Protein AF-A0A2T2W3F4-F1 (afdb_monomer_lite)

pLDDT: mean 71.48, std 14.56, range [40.94, 89.81]

Structure (mmCIF, N/CA/C/O backbone):
data_AF-A0A2T2W3F4-F1
#
_entry.id   AF-A0A2T2W3F4-F1
#
loop_
_atom_site.group_PDB
_atom_site.id
_atom_site.type_symbol
_atom_site.label_atom_id
_atom_site.label_alt_id
_atom_site.label_comp_id
_atom_site.label_asym_id
_atom_site.label_entity_id
_atom_site.label_seq_id
_atom_site.pdbx_PDB_ins_code
_atom_site.Cartn_x
_atom_site.Cartn_y
_atom_site.Cartn_z
_atom_site.occupancy
_atom_site.B_iso_or_equiv
_atom_site.auth_seq_id
_atom_site.auth_comp_id
_atom_site.auth_asym_id
_atom_site.auth_atom_id
_atom_site.pdbx_PDB_model_num
ATOM 1 N N . MET A 1 1 ? -29.319 68.946 10.878 1.00 40.94 1 MET A N 1
ATOM 2 C CA . MET A 1 1 ? -29.004 68.453 12.241 1.00 40.94 1 MET A CA 1
ATOM 3 C C . MET A 1 1 ? -27.488 68.604 12.397 1.00 40.94 1 MET A C 1
ATOM 5 O O . MET A 1 1 ? -26.791 67.980 11.618 1.00 40.94 1 MET A O 1
ATOM 9 N N . ARG A 1 2 ? -26.964 69.698 12.987 1.00 41.19 2 ARG A N 1
ATOM 10 C CA . ARG A 1 2 ? -26.645 69.920 14.429 1.00 41.19 2 ARG A CA 1
ATOM 11 C C . ARG A 1 2 ? -25.743 68.777 14.957 1.00 41.19 2 ARG A C 1
ATOM 13 O O . ARG A 1 2 ? -26.191 67.646 14.879 1.00 41.19 2 ARG A O 1
ATOM 20 N N . VAL A 1 3 ? -24.506 68.969 15.443 1.00 47.91 3 VAL A N 1
ATOM 21 C CA . VAL A 1 3 ? -24.022 69.886 16.508 1.00 47.91 3 VAL A CA 1
ATOM 22 C C . VAL A 1 3 ? -22.484 70.133 16.457 1.00 47.91 3 VAL A C 1
ATOM 24 O O . VAL A 1 3 ? -21.758 69.393 15.809 1.00 47.91 3 VAL A O 1
ATOM 27 N N . ALA A 1 4 ? -22.033 71.198 17.135 1.00 46.41 4 ALA A N 1
ATOM 28 C CA . ALA A 1 4 ? -20.713 71.873 17.156 1.00 46.41 4 ALA A CA 1
ATOM 29 C C . ALA A 1 4 ? -19.821 71.446 18.376 1.00 46.41 4 ALA A C 1
ATOM 31 O O . ALA A 1 4 ? -20.212 70.476 19.020 1.00 46.41 4 ALA A O 1
ATOM 32 N N . PRO A 1 5 ? -18.817 72.207 18.906 1.00 57.47 5 PRO A N 1
ATOM 33 C CA . PRO A 1 5 ? -17.659 72.974 18.380 1.00 57.47 5 PRO A CA 1
ATOM 34 C C . PRO A 1 5 ? -16.320 72.564 19.114 1.00 57.47 5 PRO A C 1
ATOM 36 O O . PRO A 1 5 ? -16.039 71.376 19.170 1.00 57.47 5 PRO A O 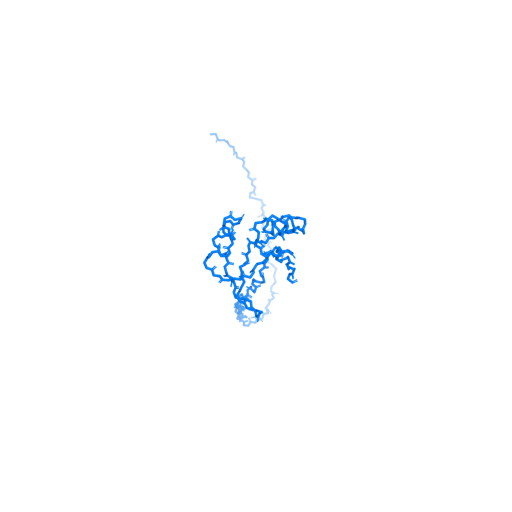1
ATOM 39 N N . PRO A 1 6 ? -15.482 73.460 19.692 1.00 50.84 6 PRO A N 1
ATOM 40 C CA . PRO A 1 6 ? -14.196 73.978 19.195 1.00 50.84 6 PRO A CA 1
ATOM 41 C C . PRO A 1 6 ? -12.997 73.626 20.115 1.00 50.84 6 PRO A C 1
ATOM 43 O O . PRO A 1 6 ? -13.203 73.122 21.204 1.00 50.84 6 PRO A O 1
ATOM 46 N N . VAL A 1 7 ? -11.757 73.964 19.736 1.00 51.22 7 VAL A N 1
ATOM 47 C CA . VAL A 1 7 ? -10.763 74.657 20.599 1.00 51.22 7 VAL A CA 1
ATOM 48 C C . VAL A 1 7 ? -9.457 74.858 19.816 1.00 51.22 7 VAL A C 1
ATOM 50 O O . VAL A 1 7 ? -8.490 74.119 19.963 1.00 51.22 7 VAL A O 1
ATOM 53 N N . ALA A 1 8 ? -9.390 75.896 18.981 1.00 48.56 8 ALA A N 1
ATOM 54 C CA . ALA A 1 8 ? -8.091 76.447 18.599 1.00 48.56 8 ALA A CA 1
ATOM 55 C C . ALA A 1 8 ? -7.581 77.280 19.785 1.00 48.56 8 ALA A C 1
ATOM 57 O O . ALA A 1 8 ? -7.816 78.483 19.867 1.00 48.56 8 ALA A O 1
ATOM 58 N N . ASN A 1 9 ? -6.973 76.602 20.757 1.00 51.06 9 ASN A N 1
ATOM 59 C CA . ASN A 1 9 ? -6.328 77.210 21.913 1.00 51.06 9 ASN A CA 1
ATOM 60 C C . ASN A 1 9 ? -4.884 76.693 21.968 1.00 51.06 9 ASN A C 1
ATOM 62 O O . ASN A 1 9 ? -4.644 75.592 22.447 1.00 51.06 9 ASN A O 1
ATOM 66 N N . ALA A 1 10 ? -3.948 77.451 21.397 1.00 52.62 10 ALA A N 1
ATOM 67 C CA . ALA A 1 10 ? -2.504 77.322 21.625 1.00 52.62 10 ALA A CA 1
ATOM 68 C C . ALA A 1 10 ? -1.825 78.576 21.040 1.00 52.62 10 ALA A C 1
ATOM 70 O O . ALA A 1 10 ? -1.704 78.721 19.829 1.00 52.62 10 ALA A O 1
ATOM 71 N N . GLN A 1 11 ? -1.701 79.629 21.851 1.00 51.59 11 GLN A N 1
ATOM 72 C CA . GLN A 1 11 ? -0.453 80.067 22.502 1.00 51.59 11 GLN A CA 1
ATOM 73 C C . GLN A 1 11 ? 0.628 80.618 21.539 1.00 51.59 11 GLN A C 1
ATOM 75 O O . GLN A 1 11 ? 1.203 79.857 20.766 1.00 51.59 11 GLN A O 1
ATOM 80 N N . PRO A 1 12 ? 0.969 81.923 21.620 1.00 50.78 12 PRO A N 1
ATOM 81 C CA . PRO A 1 12 ? 2.190 82.492 21.036 1.00 50.78 12 PRO A CA 1
ATOM 82 C C . PRO A 1 12 ? 3.378 82.375 22.031 1.00 50.78 12 PRO A C 1
ATOM 84 O O . PRO A 1 12 ? 3.190 81.933 23.163 1.00 50.78 12 PRO A O 1
ATOM 87 N N . PRO A 1 13 ? 4.563 82.928 21.722 1.00 51.62 13 PRO A N 1
ATOM 88 C CA . PRO A 1 13 ? 5.631 82.446 20.845 1.00 51.62 13 PRO A CA 1
ATOM 89 C C . PRO A 1 13 ? 6.853 81.939 21.651 1.00 51.62 13 PRO A C 1
ATOM 91 O O . PRO A 1 13 ? 7.148 82.458 22.725 1.00 51.62 13 PRO A O 1
ATOM 94 N N . GLN A 1 14 ? 7.647 81.003 21.118 1.00 52.56 14 GLN A N 1
ATOM 95 C CA . GLN A 1 14 ? 8.985 80.715 21.663 1.00 52.56 14 GLN A CA 1
ATOM 96 C C . GLN A 1 14 ? 10.013 80.482 20.543 1.00 52.56 14 GLN A C 1
ATOM 98 O O . GLN A 1 14 ? 9.990 79.433 19.902 1.00 52.56 14 GLN A O 1
ATOM 103 N N . PRO A 1 15 ? 10.937 81.431 20.299 1.00 54.25 15 PRO A N 1
ATOM 104 C CA . PRO A 1 15 ? 12.147 81.181 19.533 1.00 54.25 15 PRO A CA 1
ATOM 105 C C . PRO A 1 15 ? 13.247 80.700 20.488 1.00 54.25 15 PRO A C 1
ATOM 107 O O . PRO A 1 15 ? 13.776 81.485 21.273 1.00 54.25 15 PRO A O 1
ATOM 110 N N . LEU A 1 16 ? 13.611 79.418 20.427 1.00 50.47 16 LEU A N 1
ATOM 111 C CA . LEU A 1 16 ? 14.750 78.880 21.177 1.00 50.47 16 LEU A CA 1
ATOM 112 C C . LEU A 1 16 ? 15.700 78.099 20.257 1.00 50.47 16 LEU A C 1
ATOM 114 O O . LEU A 1 16 ? 15.517 76.924 19.974 1.00 50.47 16 LEU A O 1
ATOM 118 N N . SER A 1 17 ? 16.735 78.832 19.843 1.00 52.94 17 SER A N 1
ATOM 119 C CA . SER A 1 17 ? 18.152 78.441 19.874 1.00 52.94 17 SER A CA 1
ATOM 120 C C . SER A 1 17 ? 18.673 77.292 18.995 1.00 52.94 17 SER A C 1
ATOM 122 O O . SER A 1 17 ? 18.541 76.114 19.295 1.00 52.94 17 SER A O 1
ATOM 124 N N . ARG A 1 18 ? 19.422 77.722 17.965 1.00 54.72 18 ARG A N 1
ATOM 125 C CA . ARG A 1 18 ? 20.709 77.204 17.447 1.00 54.72 18 ARG A CA 1
ATOM 126 C C . ARG A 1 18 ? 21.148 75.809 17.926 1.00 54.72 18 ARG A C 1
ATOM 128 O O . ARG A 1 18 ? 21.637 75.670 19.041 1.00 54.72 18 ARG A O 1
ATOM 135 N N . ASN A 1 19 ? 21.210 74.859 16.994 1.00 52.78 19 ASN A N 1
ATOM 136 C CA . ASN A 1 19 ? 22.211 73.793 17.032 1.00 52.78 19 ASN A CA 1
ATOM 137 C C . ASN A 1 19 ? 22.601 73.386 15.603 1.00 52.78 19 ASN A C 1
ATOM 139 O O . ASN A 1 19 ? 21.959 72.551 14.971 1.00 52.78 19 ASN A O 1
ATOM 143 N N . SER A 1 20 ? 23.642 74.02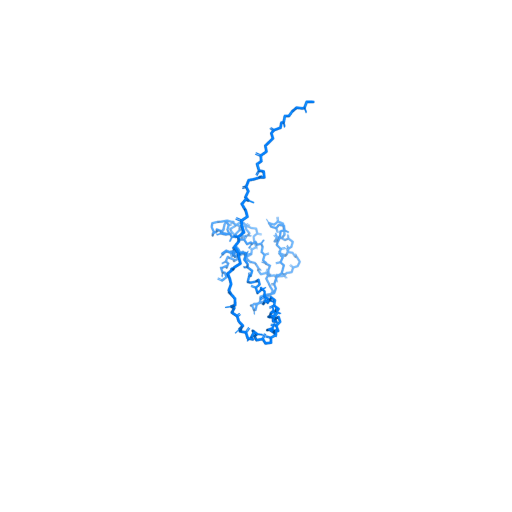1 15.071 1.00 51.97 20 SER A N 1
ATOM 144 C CA . SER A 1 20 ? 24.305 73.604 13.838 1.00 51.97 20 SER A CA 1
ATOM 145 C C . SER A 1 20 ? 25.111 72.331 14.099 1.00 51.97 20 SER A C 1
ATOM 147 O O . SER A 1 20 ? 26.152 72.385 14.750 1.00 51.97 20 SER A O 1
ATOM 149 N N . ALA A 1 21 ? 24.642 71.207 13.558 1.00 57.12 21 ALA A N 1
ATOM 150 C CA . ALA A 1 21 ? 25.424 69.990 13.378 1.00 57.12 21 ALA A CA 1
ATOM 151 C C . ALA A 1 21 ? 25.268 69.520 11.918 1.00 57.12 21 ALA A C 1
ATOM 153 O O . ALA A 1 21 ? 24.130 69.345 11.469 1.00 57.12 21 ALA A O 1
ATOM 154 N N . PRO A 1 22 ? 26.361 69.333 11.154 1.00 54.47 22 PRO A N 1
ATOM 155 C CA . PRO A 1 22 ? 26.287 68.740 9.825 1.00 54.47 22 PRO A CA 1
ATOM 156 C C . PRO A 1 22 ? 25.912 67.264 9.980 1.00 54.47 22 PRO A C 1
ATOM 158 O O . PRO A 1 22 ? 26.709 66.456 10.452 1.00 54.47 22 PRO A O 1
ATOM 161 N N . SER A 1 23 ? 24.671 66.920 9.640 1.00 51.56 23 SER A N 1
ATOM 162 C CA . SER A 1 23 ? 24.216 65.529 9.655 1.00 51.56 23 SER A CA 1
ATOM 163 C C . SER A 1 23 ? 24.614 64.830 8.352 1.00 51.56 23 SER A C 1
ATOM 165 O O . SER A 1 23 ? 24.462 65.380 7.265 1.00 51.56 23 SER A O 1
ATOM 167 N N . ALA A 1 24 ? 25.185 63.643 8.544 1.00 60.44 24 ALA A N 1
ATOM 168 C CA . ALA A 1 24 ? 25.849 62.716 7.632 1.00 60.44 24 ALA A CA 1
ATOM 169 C C . ALA A 1 24 ? 25.176 62.467 6.258 1.00 60.44 24 ALA A C 1
ATOM 171 O O . ALA A 1 24 ? 23.973 62.684 6.109 1.00 60.44 24 ALA A O 1
ATOM 172 N N . PRO A 1 25 ? 25.935 61.963 5.257 1.00 61.62 25 PRO A N 1
ATOM 173 C CA . PRO A 1 25 ? 25.389 61.582 3.953 1.00 61.62 25 PRO A CA 1
ATOM 174 C C . PRO A 1 25 ? 24.265 60.535 4.075 1.00 61.62 25 PRO A C 1
ATOM 176 O O . PRO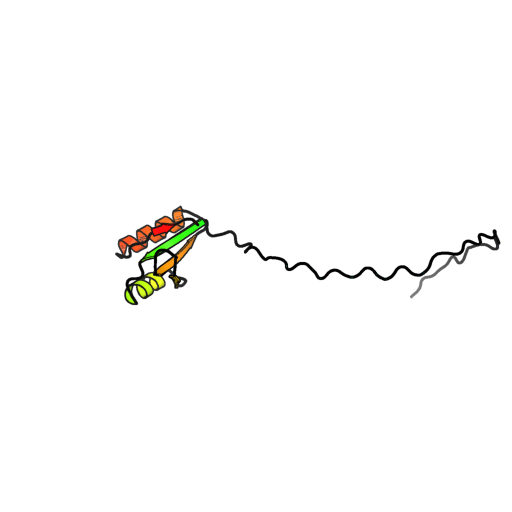 A 1 25 ? 24.230 59.787 5.057 1.00 61.62 25 PRO A O 1
ATOM 179 N N . PRO A 1 26 ? 23.357 60.445 3.083 1.00 58.06 26 PRO A N 1
ATOM 180 C CA . PRO A 1 26 ? 22.232 59.521 3.135 1.00 58.06 26 PRO A CA 1
ATOM 181 C C . PRO A 1 26 ? 22.741 58.080 3.209 1.00 58.06 26 PRO A C 1
ATOM 183 O O . PRO A 1 26 ? 23.475 57.626 2.330 1.00 58.06 26 PRO A O 1
ATOM 186 N N . ALA A 1 27 ? 22.338 57.358 4.253 1.00 59.62 27 ALA A N 1
ATOM 187 C CA . ALA A 1 27 ? 22.487 55.914 4.304 1.00 59.62 27 ALA A CA 1
ATOM 188 C C . ALA A 1 27 ? 21.718 55.308 3.121 1.00 59.62 27 ALA A C 1
ATOM 190 O O . ALA A 1 27 ? 20.528 55.575 2.943 1.00 59.62 27 ALA A O 1
ATOM 191 N N . ALA A 1 28 ? 22.412 54.521 2.298 1.00 62.28 28 ALA A N 1
ATOM 192 C CA . ALA A 1 28 ? 21.789 53.736 1.243 1.00 62.28 28 ALA A CA 1
ATOM 193 C C . ALA A 1 28 ? 20.656 52.874 1.836 1.00 62.28 28 ALA A C 1
ATOM 195 O O . ALA A 1 28 ? 20.796 52.383 2.963 1.00 62.28 28 ALA A O 1
ATOM 196 N N . PRO A 1 29 ? 19.535 52.687 1.117 1.00 64.25 29 PRO A N 1
ATOM 197 C CA . PRO A 1 29 ? 18.450 51.851 1.607 1.00 64.25 29 PRO A CA 1
ATOM 198 C C . PRO A 1 29 ? 18.967 50.430 1.882 1.00 64.25 29 PRO A C 1
ATOM 200 O O . PRO A 1 29 ? 19.829 49.940 1.144 1.00 64.25 29 PRO A O 1
ATOM 203 N N . PRO A 1 30 ? 18.462 49.754 2.928 1.00 59.31 30 PRO A N 1
ATOM 204 C CA . PRO A 1 30 ? 18.829 48.374 3.195 1.00 59.31 30 PRO A CA 1
ATOM 205 C C . PRO A 1 30 ? 18.466 47.529 1.974 1.00 59.31 30 PRO A C 1
ATOM 207 O O . PRO A 1 30 ? 17.323 47.539 1.515 1.00 59.31 30 PRO A O 1
ATOM 210 N N . ALA A 1 31 ? 19.452 46.812 1.435 1.00 62.81 31 ALA A N 1
ATOM 211 C CA . ALA A 1 31 ? 19.211 45.798 0.426 1.00 62.81 31 ALA A CA 1
ATOM 212 C C . ALA A 1 31 ? 18.240 44.772 1.022 1.00 62.81 31 ALA A C 1
ATOM 214 O O . ALA A 1 31 ? 18.570 44.070 1.978 1.00 62.81 31 ALA A O 1
ATOM 215 N N . VAL A 1 32 ? 17.021 44.726 0.487 1.00 62.78 32 VAL A N 1
ATOM 216 C CA . VAL A 1 32 ? 16.042 43.686 0.798 1.00 62.78 32 VAL A CA 1
ATOM 217 C C . VAL A 1 32 ? 16.656 42.365 0.353 1.00 62.78 32 VAL A C 1
ATOM 219 O O . VAL A 1 32 ? 16.758 42.087 -0.842 1.00 62.78 32 VAL A O 1
ATOM 222 N N . ALA A 1 33 ? 17.132 41.577 1.316 1.00 66.69 33 ALA A N 1
ATOM 223 C CA . ALA A 1 33 ? 17.529 40.207 1.053 1.00 66.69 33 ALA A CA 1
ATOM 224 C C . ALA A 1 33 ? 16.315 39.466 0.459 1.00 66.69 33 ALA A C 1
ATOM 226 O O . ALA A 1 33 ? 15.197 39.654 0.956 1.00 66.69 33 ALA A O 1
ATOM 227 N N . PRO A 1 34 ? 16.493 38.650 -0.595 1.00 68.31 34 PRO A N 1
ATOM 228 C CA . PRO A 1 34 ? 15.406 37.837 -1.112 1.00 68.31 34 PRO A CA 1
ATOM 229 C C . PRO A 1 34 ? 14.855 36.961 0.020 1.00 68.31 34 PRO A C 1
ATOM 231 O O . PRO A 1 34 ? 15.645 36.479 0.840 1.00 68.31 34 PRO A O 1
ATOM 234 N N . PRO A 1 35 ? 13.533 36.729 0.090 1.00 60.62 35 PRO A N 1
ATOM 235 C CA . PRO A 1 35 ? 12.994 35.756 1.025 1.00 60.62 35 PRO A CA 1
ATOM 236 C C . PRO A 1 35 ? 13.702 34.422 0.779 1.00 60.62 35 PRO A C 1
ATOM 238 O O . PRO A 1 35 ? 13.744 33.933 -0.352 1.00 60.62 35 PRO A O 1
ATOM 241 N N . ALA A 1 36 ? 14.309 33.866 1.830 1.00 65.56 36 ALA A N 1
ATOM 242 C CA . ALA A 1 36 ? 14.875 32.529 1.770 1.00 65.56 36 ALA A CA 1
ATOM 243 C C . ALA A 1 36 ? 13.789 31.576 1.247 1.00 65.56 36 ALA A C 1
ATOM 245 O O . ALA A 1 36 ? 12.628 31.717 1.655 1.00 65.56 36 ALA A O 1
ATOM 246 N N . PRO A 1 37 ? 14.117 30.630 0.350 1.00 59.72 37 PRO A N 1
ATOM 247 C CA . PRO A 1 37 ? 13.151 29.632 -0.061 1.00 59.72 37 PRO A CA 1
ATOM 248 C C . PRO A 1 37 ? 12.694 28.921 1.208 1.00 59.72 37 PRO A C 1
ATOM 250 O O . PRO A 1 37 ? 13.490 28.283 1.900 1.00 59.72 37 PRO A O 1
ATOM 253 N N . ILE A 1 38 ? 11.416 29.081 1.543 1.00 59.88 38 ILE A N 1
ATOM 254 C CA . ILE A 1 38 ? 10.756 28.216 2.505 1.00 59.88 38 ILE A CA 1
ATOM 255 C C . ILE A 1 38 ? 10.909 26.805 1.950 1.00 59.88 38 ILE A C 1
ATOM 257 O O . ILE A 1 38 ? 10.205 26.408 1.024 1.00 59.88 38 ILE A O 1
ATOM 261 N N . THR A 1 39 ? 11.888 26.060 2.462 1.00 55.84 39 THR A N 1
ATOM 262 C CA . THR A 1 39 ? 11.914 24.621 2.262 1.00 55.84 39 THR A CA 1
ATOM 263 C C . THR A 1 39 ? 10.657 24.133 2.963 1.00 55.84 39 THR A C 1
ATOM 265 O O . THR A 1 39 ? 10.569 24.084 4.190 1.00 55.84 39 THR A O 1
ATOM 268 N N . GLN A 1 40 ? 9.598 23.932 2.186 1.00 52.59 40 GLN A N 1
ATOM 269 C CA . GLN A 1 40 ? 8.417 23.234 2.644 1.00 52.59 40 GLN A CA 1
ATOM 270 C C . GLN A 1 40 ? 8.884 21.796 2.872 1.00 52.59 40 GLN A C 1
ATOM 272 O O . GLN A 1 40 ? 8.712 20.934 2.016 1.00 52.59 40 GLN A O 1
ATOM 277 N N . ALA A 1 41 ? 9.525 21.530 4.016 1.00 58.25 41 ALA A N 1
ATOM 278 C CA . ALA A 1 41 ? 9.474 20.195 4.585 1.00 58.25 41 ALA A CA 1
ATOM 279 C C . ALA A 1 41 ? 7.986 19.836 4.574 1.00 58.25 41 ALA A C 1
ATOM 281 O O . ALA A 1 41 ? 7.197 20.675 5.028 1.00 58.25 41 ALA A O 1
ATOM 282 N N . PRO A 1 42 ? 7.569 18.708 3.977 1.00 50.91 42 PRO A N 1
ATOM 283 C CA . PRO A 1 42 ? 6.157 18.399 3.888 1.00 50.91 42 PRO A CA 1
ATOM 284 C C . PRO A 1 42 ? 5.607 18.350 5.315 1.00 50.91 42 PRO A C 1
ATOM 286 O O . PRO A 1 42 ? 5.824 17.394 6.053 1.00 50.91 42 PRO A O 1
ATOM 289 N N . LEU A 1 43 ? 4.922 19.426 5.712 1.00 54.44 43 LEU A N 1
ATOM 290 C CA . LEU A 1 43 ? 4.091 19.538 6.903 1.00 54.44 43 LEU A CA 1
ATOM 291 C C . LEU A 1 43 ? 2.834 18.722 6.619 1.00 54.44 43 LEU A C 1
ATOM 293 O O . LEU A 1 43 ? 1.735 19.239 6.456 1.00 54.44 43 LEU A O 1
ATOM 297 N N . GLN A 1 44 ? 3.025 17.428 6.451 1.00 52.88 44 GLN A N 1
ATOM 298 C CA . GLN A 1 44 ? 1.964 16.453 6.397 1.00 52.88 44 GLN A CA 1
ATOM 299 C C . GLN A 1 44 ? 2.257 15.593 7.606 1.00 52.88 44 GLN A C 1
ATOM 301 O O . GLN A 1 44 ? 3.366 15.077 7.715 1.00 52.88 44 GLN A O 1
ATOM 306 N N . ALA A 1 45 ? 1.325 15.511 8.554 1.00 53.88 45 ALA A N 1
ATOM 307 C CA . ALA A 1 45 ? 1.384 14.504 9.601 1.00 53.88 45 ALA A CA 1
ATOM 308 C C . ALA A 1 45 ? 1.587 13.162 8.892 1.00 53.88 45 ALA A C 1
ATOM 310 O O . ALA A 1 45 ? 0.649 12.644 8.286 1.00 53.88 45 ALA A O 1
ATOM 311 N N . ALA A 1 46 ? 2.840 12.706 8.824 1.00 58.72 46 ALA A N 1
ATOM 312 C CA . ALA A 1 46 ? 3.200 11.605 7.958 1.00 58.72 46 ALA A CA 1
ATOM 313 C C . ALA A 1 46 ? 2.375 10.416 8.442 1.00 58.72 46 ALA A C 1
ATOM 315 O O . ALA A 1 46 ? 2.399 10.135 9.647 1.00 58.72 46 ALA A O 1
ATOM 316 N N . PRO A 1 47 ? 1.597 9.763 7.563 1.00 62.62 47 PRO A N 1
ATOM 317 C CA . PRO A 1 47 ? 0.920 8.545 7.948 1.00 62.62 47 PRO A CA 1
ATOM 318 C C . PRO A 1 47 ? 1.968 7.624 8.563 1.00 62.62 47 PRO A C 1
ATOM 320 O O . PRO A 1 47 ? 2.984 7.319 7.941 1.00 62.62 47 PRO A O 1
ATOM 323 N N . SER A 1 48 ? 1.772 7.275 9.832 1.00 76.38 48 SER A N 1
ATOM 324 C CA . SER A 1 48 ? 2.759 6.495 10.575 1.00 76.38 48 SER A CA 1
ATOM 325 C C . SER A 1 48 ? 2.770 5.040 10.114 1.00 76.38 48 SER A C 1
ATOM 327 O O . SER A 1 48 ? 3.722 4.324 10.395 1.00 76.38 48 SER A O 1
ATOM 329 N N . TYR A 1 49 ? 1.735 4.615 9.382 1.00 84.44 49 TYR A N 1
ATOM 330 C CA . TYR A 1 49 ? 1.570 3.256 8.892 1.00 84.44 49 TYR A CA 1
ATOM 331 C C . TYR A 1 49 ? 1.091 3.262 7.442 1.00 84.44 49 TYR A C 1
ATOM 333 O O . TYR A 1 49 ? 0.040 3.807 7.114 1.00 84.44 49 TYR A O 1
ATOM 341 N N . TYR A 1 50 ? 1.832 2.603 6.569 1.00 84.38 50 TYR A N 1
ATOM 342 C CA . TYR A 1 50 ? 1.501 2.378 5.172 1.00 84.38 50 TYR A CA 1
ATOM 343 C C . TYR A 1 50 ? 1.213 0.903 4.967 1.00 84.38 50 TYR A C 1
ATOM 345 O O . TYR A 1 50 ? 2.004 0.055 5.365 1.00 84.38 50 TYR A O 1
ATOM 353 N N . VAL A 1 51 ? 0.102 0.586 4.317 1.00 88.12 51 VAL A N 1
ATOM 354 C CA . VAL A 1 51 ? -0.181 -0.786 3.897 1.00 88.12 51 VAL A CA 1
ATOM 355 C C . VAL A 1 51 ? 0.255 -0.914 2.449 1.00 88.12 51 VAL A C 1
ATOM 357 O O . VAL A 1 51 ? -0.298 -0.253 1.568 1.00 88.12 51 VAL A O 1
ATOM 360 N N . VAL A 1 52 ? 1.265 -1.739 2.206 1.00 88.12 52 VAL A N 1
ATOM 361 C CA . VAL A 1 52 ? 1.812 -2.017 0.879 1.00 88.12 52 VAL A CA 1
ATOM 362 C C . VAL A 1 52 ? 1.590 -3.480 0.512 1.00 88.12 52 VAL A C 1
ATOM 364 O O . VAL A 1 52 ? 1.508 -4.336 1.383 1.00 88.12 52 VAL A O 1
ATOM 367 N N . THR A 1 53 ? 1.485 -3.791 -0.770 1.00 87.44 53 THR A N 1
ATOM 368 C CA . THR A 1 53 ? 1.458 -5.168 -1.278 1.00 87.44 53 THR A CA 1
ATOM 369 C C . THR A 1 53 ? 2.420 -5.303 -2.448 1.00 87.44 53 THR A C 1
ATOM 371 O O . THR A 1 53 ? 2.819 -4.306 -3.060 1.00 87.44 53 THR A O 1
ATOM 374 N N . ASP A 1 54 ? 2.838 -6.530 -2.733 1.00 86.31 54 ASP A N 1
ATOM 375 C CA . ASP A 1 54 ? 3.693 -6.808 -3.876 1.00 86.31 54 ASP A CA 1
ATOM 376 C C . ASP A 1 54 ? 2.934 -6.582 -5.190 1.00 86.31 54 ASP A C 1
ATOM 378 O O . ASP A 1 54 ? 1.769 -6.965 -5.342 1.00 86.31 54 ASP A O 1
ATOM 382 N N . TYR A 1 55 ? 3.585 -5.920 -6.145 1.00 84.44 55 TYR A N 1
ATOM 383 C CA . TYR A 1 55 ? 3.003 -5.720 -7.464 1.00 84.44 55 TYR A CA 1
ATOM 384 C C . TYR A 1 55 ? 3.359 -6.903 -8.371 1.00 84.44 55 TYR A C 1
ATOM 386 O O . TYR A 1 55 ? 4.427 -6.924 -8.980 1.00 84.44 55 TYR A O 1
ATOM 394 N N . SER A 1 56 ? 2.432 -7.854 -8.513 1.00 81.81 56 SER A N 1
ATOM 395 C CA . SER A 1 56 ? 2.596 -8.999 -9.425 1.00 81.81 56 SER A CA 1
ATOM 396 C C . SER A 1 56 ? 2.032 -8.739 -10.836 1.00 81.81 56 SER A C 1
ATOM 398 O O . SER A 1 56 ? 2.374 -9.433 -11.791 1.00 81.81 56 SER A O 1
ATOM 400 N N . GLY A 1 57 ? 1.193 -7.711 -11.004 1.00 81.75 57 GLY A N 1
ATOM 401 C CA . GLY A 1 57 ? 0.621 -7.327 -12.296 1.00 81.75 57 GLY A CA 1
ATOM 402 C C . GLY A 1 57 ? -0.684 -6.541 -12.170 1.00 81.75 57 GLY A C 1
ATOM 403 O O . GLY A 1 57 ? -1.048 -6.079 -11.087 1.00 81.75 57 GLY A O 1
ATOM 404 N N . ALA A 1 58 ? -1.411 -6.419 -13.286 1.00 81.81 58 ALA A N 1
ATOM 405 C CA . ALA A 1 58 ? -2.667 -5.667 -13.355 1.00 81.81 58 ALA A CA 1
ATOM 406 C C . ALA A 1 58 ? -3.720 -6.179 -12.357 1.00 81.81 58 ALA A C 1
ATOM 408 O O . ALA A 1 58 ? -4.337 -5.372 -11.671 1.00 81.81 58 ALA A O 1
ATOM 409 N N . SER A 1 59 ? -3.854 -7.502 -12.193 1.00 81.56 59 SER A N 1
ATOM 410 C CA . SER A 1 59 ? -4.803 -8.094 -11.240 1.00 81.56 59 SER A CA 1
ATOM 411 C C . SER A 1 59 ? -4.539 -7.660 -9.797 1.00 81.56 59 SER A C 1
ATOM 413 O O . SER A 1 59 ? -5.478 -7.329 -9.084 1.00 81.56 59 SER A O 1
ATOM 415 N N . SER A 1 60 ? -3.271 -7.593 -9.372 1.00 79.62 60 SER A N 1
ATOM 416 C CA . SER A 1 60 ? -2.913 -7.134 -8.021 1.00 79.62 60 SER A CA 1
ATOM 417 C C . SER A 1 60 ? -3.283 -5.667 -7.804 1.00 79.62 60 SER A C 1
ATOM 419 O O . SER A 1 60 ? -3.746 -5.303 -6.726 1.00 79.62 60 SER A O 1
ATOM 421 N N . LEU A 1 61 ? -3.108 -4.826 -8.827 1.00 82.00 61 LEU A N 1
ATOM 422 C CA . LEU A 1 61 ? -3.486 -3.415 -8.779 1.00 82.00 61 LEU A CA 1
ATOM 423 C C . LEU A 1 61 ? -5.006 -3.251 -8.748 1.00 82.00 61 LEU A C 1
ATOM 425 O O . LEU A 1 61 ? -5.499 -2.452 -7.960 1.00 82.00 61 LEU A O 1
ATOM 429 N N . GLU A 1 62 ? -5.747 -4.012 -9.551 1.00 84.31 62 GLU A N 1
ATOM 430 C CA . GLU A 1 62 ? -7.213 -3.974 -9.566 1.00 84.31 62 GLU A CA 1
ATOM 431 C C . GLU A 1 62 ? -7.791 -4.412 -8.212 1.00 84.31 62 GLU A C 1
ATOM 433 O O . GLU A 1 62 ? -8.654 -3.735 -7.656 1.00 84.31 62 GLU A O 1
ATOM 438 N N . SER A 1 63 ? -7.263 -5.497 -7.632 1.00 81.25 63 SER A N 1
ATOM 439 C CA . SER A 1 63 ? -7.634 -5.962 -6.291 1.00 81.25 63 SER A CA 1
ATOM 440 C C . SER A 1 63 ? -7.317 -4.919 -5.218 1.00 81.25 63 SER A C 1
ATOM 442 O O . SER A 1 63 ? -8.159 -4.618 -4.372 1.00 81.25 63 SER A O 1
ATOM 444 N N . ALA A 1 64 ? -6.131 -4.312 -5.288 1.00 82.81 64 ALA A N 1
ATOM 445 C CA . ALA A 1 64 ? -5.740 -3.235 -4.391 1.00 82.81 64 ALA A CA 1
ATOM 446 C C . ALA A 1 64 ? -6.661 -2.010 -4.518 1.00 82.81 64 ALA A C 1
ATOM 448 O O . ALA A 1 64 ? -7.091 -1.474 -3.500 1.00 82.81 64 ALA A O 1
ATOM 449 N N . ARG A 1 65 ? -7.015 -1.605 -5.745 1.00 84.56 65 ARG A N 1
ATOM 450 C CA . ARG A 1 65 ? -7.937 -0.487 -6.014 1.00 84.56 65 ARG A CA 1
ATOM 451 C C . ARG A 1 65 ? -9.374 -0.783 -5.602 1.00 84.56 65 ARG A C 1
ATOM 453 O O . ARG A 1 65 ? -10.087 0.131 -5.198 1.00 84.56 65 ARG A O 1
ATOM 460 N N . GLY A 1 66 ? -9.792 -2.045 -5.676 1.00 80.88 66 GLY A N 1
ATOM 461 C CA . GLY A 1 66 ? -11.090 -2.499 -5.180 1.00 80.88 66 GLY A CA 1
ATOM 462 C C . GLY A 1 66 ? -11.198 -2.412 -3.658 1.00 80.88 66 GLY A C 1
ATOM 463 O O . GLY A 1 66 ? -12.247 -2.039 -3.138 1.00 80.88 66 GLY A O 1
ATOM 464 N N . ALA A 1 67 ? -10.110 -2.709 -2.943 1.00 76.75 67 ALA A N 1
ATOM 465 C CA . ALA A 1 67 ? -10.058 -2.567 -1.490 1.00 76.75 67 ALA A CA 1
ATOM 466 C C . ALA A 1 67 ? -9.883 -1.105 -1.051 1.00 76.75 67 ALA A C 1
ATOM 468 O O . ALA A 1 67 ? -10.532 -0.659 -0.105 1.00 76.75 67 ALA A O 1
ATOM 469 N N . VAL A 1 68 ? -9.018 -0.354 -1.736 1.00 75.62 68 VAL A N 1
ATOM 470 C CA . VAL A 1 68 ? -8.772 1.064 -1.474 1.00 75.62 68 VAL A CA 1
ATOM 471 C C . VAL A 1 68 ? -8.685 1.808 -2.796 1.00 75.62 68 VAL A C 1
ATOM 473 O O . VAL A 1 68 ? -7.723 1.653 -3.537 1.00 75.62 68 VAL A O 1
ATOM 476 N N . GLY A 1 69 ? -9.662 2.669 -3.082 1.00 76.75 69 GLY A N 1
ATOM 477 C CA . GLY A 1 69 ? -9.712 3.408 -4.351 1.00 76.75 69 GLY A CA 1
ATOM 478 C C . GLY A 1 69 ? -8.488 4.294 -4.617 1.00 76.75 69 GLY A C 1
ATOM 479 O O . GLY A 1 69 ? -8.175 4.572 -5.773 1.00 76.75 69 GLY A O 1
ATOM 480 N N . ASP A 1 70 ? -7.780 4.680 -3.553 1.00 78.25 70 ASP A N 1
ATOM 481 C CA . ASP A 1 70 ? -6.533 5.448 -3.602 1.00 78.25 70 ASP A CA 1
ATOM 482 C C . ASP A 1 70 ? -5.278 4.563 -3.731 1.00 78.25 70 ASP A C 1
ATOM 484 O O . ASP A 1 70 ? -4.164 5.064 -3.672 1.00 78.25 70 ASP A O 1
ATOM 488 N N . ALA A 1 71 ? -5.414 3.245 -3.901 1.00 85.69 71 ALA A N 1
ATOM 489 C CA . ALA A 1 71 ? -4.262 2.369 -4.054 1.00 85.69 71 ALA A CA 1
ATOM 490 C C . ALA A 1 71 ? -3.497 2.683 -5.347 1.00 85.69 71 ALA A C 1
ATOM 492 O O . ALA A 1 71 ? -4.064 2.682 -6.445 1.00 85.69 71 ALA A O 1
ATOM 493 N N . TYR A 1 72 ? -2.186 2.885 -5.234 1.00 84.00 72 TYR A N 1
ATOM 494 C CA . TYR A 1 72 ? -1.328 3.185 -6.374 1.00 84.00 72 TYR A CA 1
ATOM 495 C C . TYR A 1 72 ? -0.011 2.423 -6.321 1.00 84.00 72 TYR A C 1
ATOM 497 O O . TYR A 1 72 ? 0.546 2.125 -5.266 1.00 84.00 72 TYR A O 1
ATOM 505 N N . VAL A 1 73 ? 0.521 2.125 -7.504 1.00 86.88 73 VAL A N 1
ATOM 506 C CA . VAL A 1 73 ? 1.845 1.526 -7.635 1.00 86.88 73 VAL A CA 1
ATOM 507 C C . VAL A 1 73 ? 2.903 2.581 -7.365 1.00 86.88 73 VAL A C 1
ATOM 509 O O . VAL A 1 73 ? 2.928 3.642 -7.989 1.00 86.88 73 VAL A O 1
ATOM 512 N N . ARG A 1 74 ? 3.813 2.264 -6.453 1.00 82.38 74 ARG A N 1
ATOM 513 C CA . ARG A 1 74 ? 4.994 3.055 -6.157 1.00 82.38 74 ARG A CA 1
ATOM 514 C C . ARG A 1 74 ? 6.233 2.186 -6.276 1.00 82.38 74 ARG A C 1
ATOM 516 O O . ARG A 1 74 ? 6.290 1.049 -5.816 1.00 82.38 74 ARG A O 1
ATOM 523 N N . ASN A 1 75 ? 7.247 2.741 -6.921 1.00 82.25 75 ASN A N 1
ATOM 524 C CA . ASN A 1 75 ? 8.556 2.125 -6.932 1.00 82.25 75 ASN A CA 1
ATOM 525 C C . ASN A 1 75 ? 9.268 2.487 -5.625 1.00 82.25 75 ASN A C 1
ATOM 527 O O . ASN A 1 75 ? 9.449 3.665 -5.316 1.00 82.25 75 ASN A O 1
ATOM 531 N N . PHE A 1 76 ? 9.607 1.470 -4.843 1.00 77.00 76 PHE A N 1
ATOM 532 C CA . PHE A 1 76 ? 10.463 1.591 -3.673 1.00 77.00 76 PHE A CA 1
ATOM 533 C C . PHE A 1 76 ? 11.850 1.056 -4.034 1.00 77.00 76 PHE A C 1
ATOM 535 O O . PHE A 1 76 ? 11.989 0.244 -4.947 1.00 77.00 76 PHE A O 1
ATOM 542 N N . SER A 1 77 ? 12.880 1.410 -3.261 1.00 75.12 77 SER A N 1
ATOM 543 C CA . SER A 1 77 ? 14.232 0.858 -3.465 1.00 75.12 77 SER A CA 1
ATOM 544 C C . SER A 1 77 ? 14.286 -0.673 -3.385 1.00 75.12 77 SER A C 1
ATOM 546 O O . SER A 1 77 ? 15.216 -1.285 -3.894 1.00 75.12 77 SER A O 1
ATOM 548 N N . SER A 1 78 ? 13.284 -1.298 -2.760 1.00 72.38 78 SER A N 1
ATOM 549 C CA . SER A 1 78 ? 13.149 -2.752 -2.649 1.00 72.38 78 SER A CA 1
ATOM 550 C C . SER A 1 78 ? 12.339 -3.395 -3.789 1.00 72.38 78 SER A C 1
ATOM 552 O O . SER A 1 78 ? 12.102 -4.600 -3.732 1.00 72.38 78 SER A O 1
ATOM 554 N N . GLY A 1 79 ? 11.882 -2.621 -4.779 1.00 80.31 79 GLY A N 1
ATOM 555 C CA . GLY A 1 79 ? 11.036 -3.084 -5.880 1.00 80.31 79 GLY A CA 1
ATOM 556 C C . GLY A 1 79 ? 9.742 -2.283 -6.047 1.00 80.31 79 GLY A C 1
ATOM 557 O O . GLY A 1 79 ? 9.409 -1.388 -5.267 1.00 80.31 79 GLY A O 1
ATOM 558 N N . THR A 1 80 ? 8.992 -2.619 -7.092 1.00 86.50 80 THR A N 1
ATOM 559 C CA . THR A 1 80 ? 7.674 -2.038 -7.366 1.00 86.50 80 THR A CA 1
ATOM 560 C C . THR A 1 80 ? 6.640 -2.645 -6.422 1.00 86.50 80 THR A C 1
ATOM 562 O O . THR A 1 80 ? 6.433 -3.853 -6.431 1.00 86.50 80 THR A O 1
ATOM 565 N N . ARG A 1 81 ? 5.981 -1.816 -5.609 1.00 87.62 81 ARG A N 1
ATOM 566 C CA . ARG A 1 81 ? 4.923 -2.244 -4.683 1.00 87.62 81 ARG A CA 1
ATOM 567 C C . ARG A 1 81 ? 3.698 -1.371 -4.844 1.00 87.62 81 ARG A C 1
ATOM 569 O O . ARG A 1 81 ? 3.798 -0.202 -5.204 1.00 87.62 81 ARG A O 1
ATOM 576 N N . ILE A 1 82 ? 2.532 -1.917 -4.552 1.00 88.56 82 ILE A N 1
ATOM 577 C CA . ILE A 1 82 ? 1.308 -1.128 -4.504 1.00 88.56 82 ILE A CA 1
ATOM 578 C C . ILE A 1 82 ? 1.160 -0.597 -3.087 1.00 88.56 82 ILE A C 1
ATOM 580 O O . ILE A 1 82 ? 1.024 -1.373 -2.146 1.00 88.56 82 ILE A O 1
ATOM 584 N N . GLN A 1 83 ? 1.179 0.721 -2.929 1.00 87.50 83 GLN A N 1
ATOM 585 C CA . GLN A 1 83 ? 0.721 1.353 -1.705 1.00 87.50 83 GLN A CA 1
ATOM 586 C C . GLN A 1 83 ? -0.800 1.363 -1.741 1.00 87.50 83 GLN A C 1
ATOM 588 O O . GLN A 1 83 ? -1.400 2.051 -2.559 1.00 87.50 83 GLN A O 1
ATOM 593 N N . MET A 1 84 ? -1.413 0.566 -0.874 1.00 85.25 84 MET A N 1
ATOM 594 C CA . MET A 1 84 ? -2.863 0.435 -0.811 1.00 85.25 84 MET A CA 1
ATOM 595 C C . MET A 1 84 ? -3.475 1.519 0.050 1.00 85.25 84 MET A C 1
ATOM 597 O O . MET A 1 84 ? -4.535 2.021 -0.274 1.00 85.25 84 MET A O 1
ATOM 601 N N . GLY A 1 85 ? -2.810 1.914 1.130 1.00 83.50 85 GLY A N 1
ATOM 602 C CA . GLY A 1 85 ? -3.332 2.957 1.994 1.00 83.50 85 GLY A CA 1
ATOM 603 C C . GLY A 1 85 ? -2.286 3.480 2.952 1.00 83.50 85 GLY A C 1
ATOM 604 O O . GLY A 1 85 ? -1.256 2.846 3.191 1.00 83.50 85 GLY A O 1
ATOM 605 N N . ALA A 1 86 ? -2.567 4.653 3.496 1.00 83.12 86 ALA A N 1
ATOM 606 C CA . ALA A 1 86 ? -1.744 5.295 4.496 1.00 83.12 86 ALA A CA 1
ATOM 607 C C . ALA A 1 86 ? -2.646 5.687 5.668 1.00 83.12 86 ALA A C 1
ATOM 609 O O . ALA A 1 86 ? -3.621 6.418 5.500 1.00 83.12 86 ALA A O 1
ATOM 610 N N . PHE A 1 87 ? -2.349 5.156 6.846 1.00 84.75 87 PHE A N 1
ATOM 611 C CA . PHE A 1 87 ? -3.136 5.324 8.055 1.00 84.75 87 PHE A CA 1
ATOM 612 C C . PHE A 1 87 ? -2.288 5.979 9.142 1.00 84.75 87 PHE A C 1
ATOM 614 O O . PHE A 1 87 ? -1.098 5.703 9.298 1.00 84.75 87 PHE A O 1
ATOM 621 N N . SER A 1 88 ? -2.924 6.820 9.951 1.00 82.62 88 SER A N 1
ATOM 622 C CA . SER A 1 88 ? -2.304 7.391 11.152 1.00 82.62 88 SER A CA 1
ATOM 623 C C . SER A 1 88 ? -2.305 6.416 12.336 1.00 82.62 88 SER A C 1
ATOM 625 O O . SER A 1 88 ? -1.623 6.659 13.323 1.00 82.62 88 SER A O 1
ATOM 627 N N . GLN A 1 89 ? -3.073 5.323 12.256 1.00 83.69 89 GLN A N 1
ATOM 628 C CA . GLN A 1 89 ? -3.306 4.396 13.361 1.00 83.69 89 GLN A CA 1
ATOM 629 C C . GLN A 1 89 ? -3.040 2.953 12.927 1.00 83.69 89 GLN A C 1
ATOM 631 O O . GLN A 1 89 ? -3.592 2.494 11.924 1.00 83.69 89 GLN A O 1
ATOM 636 N N . GLU A 1 90 ? -2.234 2.228 13.708 1.00 83.25 90 GLU A N 1
ATOM 637 C CA . GLU A 1 90 ? -1.845 0.846 13.400 1.00 83.25 90 GLU A CA 1
ATOM 638 C C . GLU A 1 90 ? -3.063 -0.066 13.247 1.00 83.25 90 GLU A C 1
ATOM 640 O O . GLU A 1 90 ? -3.135 -0.850 12.308 1.00 83.25 90 GLU A O 1
ATOM 645 N N . SER A 1 91 ? -4.057 0.058 14.133 1.00 87.31 91 SER A N 1
ATOM 646 C CA . SER A 1 91 ? -5.242 -0.806 14.131 1.00 87.31 91 SER A CA 1
ATOM 647 C C . SER A 1 91 ? -6.008 -0.747 12.808 1.00 87.31 91 SER A C 1
ATOM 649 O O . SER A 1 91 ? -6.442 -1.787 12.318 1.00 87.31 91 SER A O 1
ATOM 651 N N . SER A 1 92 ? -6.125 0.440 12.205 1.00 85.06 92 SER A N 1
ATOM 652 C CA . SER A 1 92 ? -6.774 0.624 10.902 1.00 85.06 92 SER A CA 1
ATOM 653 C C . SER A 1 92 ? -5.950 0.004 9.773 1.00 85.06 92 SER A C 1
ATOM 655 O O . SER A 1 92 ? -6.499 -0.702 8.930 1.00 85.06 92 SER A O 1
ATOM 657 N N . ALA A 1 93 ? -4.625 0.193 9.799 1.00 86.94 93 ALA A N 1
ATOM 658 C CA . ALA A 1 93 ? -3.716 -0.426 8.835 1.00 86.94 93 ALA A CA 1
ATOM 659 C C . ALA A 1 93 ? -3.760 -1.961 8.915 1.00 86.94 93 ALA A C 1
ATOM 661 O O . ALA A 1 93 ? -3.834 -2.645 7.896 1.00 86.94 93 ALA A O 1
ATOM 662 N N . ARG A 1 94 ? -3.777 -2.502 10.135 1.00 88.25 94 ARG A N 1
ATOM 663 C CA . ARG A 1 94 ? -3.812 -3.941 10.408 1.00 88.25 94 ARG A CA 1
ATOM 664 C C . ARG A 1 94 ? -5.161 -4.563 10.054 1.00 88.25 94 ARG A C 1
ATOM 666 O O . ARG A 1 94 ? -5.202 -5.691 9.579 1.00 88.25 94 ARG A O 1
ATOM 673 N N . ASN A 1 95 ? -6.263 -3.836 10.250 1.00 89.81 95 ASN A N 1
ATOM 674 C CA . ASN A 1 95 ? -7.588 -4.277 9.814 1.00 89.81 95 ASN A CA 1
ATOM 675 C C . ASN A 1 95 ? -7.654 -4.386 8.284 1.00 89.81 95 ASN A C 1
ATOM 677 O O . ASN A 1 95 ? -8.090 -5.415 7.769 1.00 89.81 95 ASN A O 1
ATOM 681 N N . LEU A 1 96 ? -7.129 -3.382 7.570 1.00 84.12 96 LEU A N 1
ATOM 682 C CA . LEU A 1 96 ? -7.029 -3.443 6.115 1.00 84.12 96 LEU A CA 1
ATOM 683 C C . LEU A 1 96 ? -6.127 -4.604 5.672 1.00 84.12 96 LEU A C 1
ATOM 685 O O . LEU A 1 96 ? -6.520 -5.369 4.800 1.00 84.12 96 LEU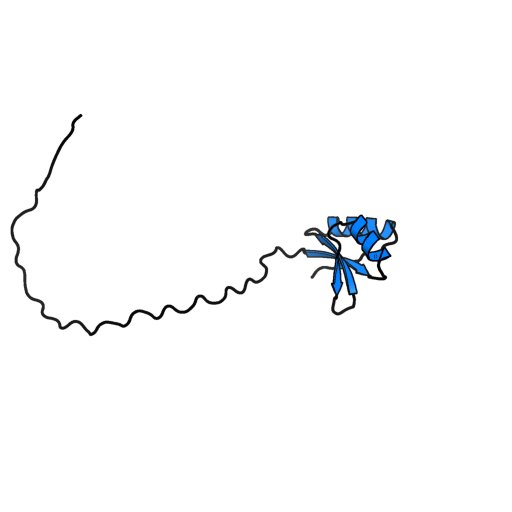 A O 1
ATOM 689 N N . GLN A 1 97 ? -4.957 -4.775 6.295 1.00 88.25 97 GLN A N 1
ATOM 690 C CA . GLN A 1 97 ? -4.053 -5.895 6.017 1.00 88.25 97 GLN A CA 1
ATOM 691 C C . GLN A 1 97 ? -4.767 -7.249 6.154 1.00 88.25 97 GLN A C 1
ATOM 693 O O . GLN A 1 97 ? -4.733 -8.038 5.218 1.00 88.25 97 GLN A O 1
ATOM 698 N N . GLN A 1 98 ? -5.474 -7.489 7.262 1.00 89.38 98 GLN A N 1
ATOM 699 C CA . GLN A 1 98 ? -6.219 -8.738 7.489 1.00 89.38 98 GLN A CA 1
ATOM 700 C C . GLN A 1 98 ? -7.313 -8.967 6.438 1.00 89.38 98 GLN A C 1
ATOM 702 O O . GLN A 1 98 ? -7.535 -10.093 5.984 1.00 89.38 98 GLN A O 1
ATOM 707 N N . GLN A 1 99 ? -8.005 -7.896 6.038 1.00 87.06 99 GLN A N 1
ATOM 708 C CA . GLN A 1 99 ? -9.034 -7.961 5.005 1.00 87.06 99 GLN A CA 1
ATOM 709 C C . GLN A 1 99 ? -8.431 -8.327 3.644 1.00 87.06 99 GLN A C 1
ATOM 711 O O . GLN A 1 99 ? -8.993 -9.144 2.919 1.00 87.06 99 GLN A O 1
ATOM 716 N N . LEU A 1 100 ? -7.274 -7.755 3.319 1.00 85.00 100 LEU A N 1
ATOM 717 C CA . LEU A 1 100 ? -6.542 -8.029 2.086 1.00 85.00 100 LEU A CA 1
ATOM 718 C C . LEU A 1 100 ? -5.989 -9.456 2.063 1.00 85.00 100 LEU A C 1
ATOM 720 O O . LEU A 1 100 ? -6.179 -10.163 1.077 1.00 85.00 100 LEU A O 1
ATOM 724 N N . GLU A 1 101 ? -5.402 -9.927 3.161 1.00 85.81 101 GLU A N 1
ATOM 725 C CA . GLU A 1 101 ? -4.936 -11.312 3.278 1.00 85.81 101 GLU A CA 1
ATOM 726 C C . GLU A 1 101 ? -6.084 -12.316 3.151 1.00 85.81 101 GLU A C 1
ATOM 728 O O . GLU A 1 101 ? -5.927 -13.344 2.494 1.00 85.81 101 GLU A O 1
ATOM 733 N N . SER A 1 102 ? -7.261 -12.000 3.703 1.00 85.56 102 SER A N 1
ATOM 734 C CA . SER A 1 102 ? -8.466 -12.829 3.543 1.00 85.56 102 SER A CA 1
ATOM 735 C C . SER A 1 102 ? -8.945 -12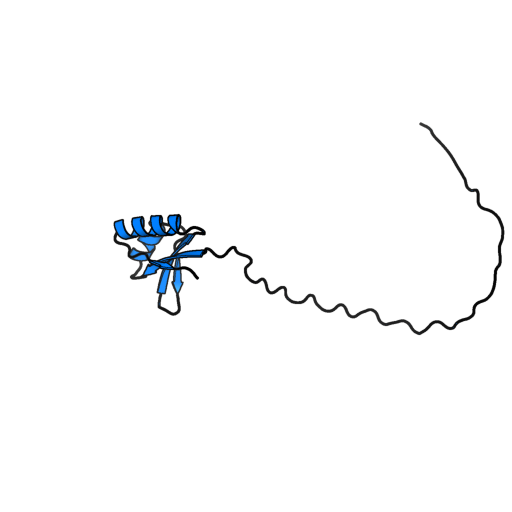.900 2.090 1.00 85.56 102 SER A C 1
ATOM 737 O O . SER A 1 102 ? -9.599 -13.864 1.701 1.00 85.56 102 SER A O 1
ATOM 739 N N . GLN A 1 103 ? -8.608 -11.897 1.277 1.00 78.06 103 GLN A N 1
ATOM 740 C CA . GLN A 1 103 ? -8.850 -11.875 -0.168 1.00 78.06 103 GLN A CA 1
ATOM 741 C C . GLN A 1 103 ? -7.703 -12.518 -0.969 1.00 78.06 103 GLN A C 1
ATOM 743 O O . GLN A 1 103 ? -7.747 -12.536 -2.198 1.00 78.06 103 GLN A O 1
ATOM 748 N N . GLY A 1 104 ? -6.677 -13.047 -0.292 1.00 79.12 104 GLY A N 1
ATOM 749 C CA . GLY A 1 104 ? -5.489 -13.628 -0.915 1.00 79.12 104 GLY A CA 1
ATOM 750 C C . GLY A 1 104 ? -4.470 -12.593 -1.400 1.00 79.12 104 GLY A C 1
ATOM 751 O O . GLY A 1 104 ? -3.590 -12.931 -2.189 1.00 79.12 104 GLY A O 1
ATOM 752 N N . ILE A 1 105 ? -4.576 -11.339 -0.954 1.00 80.94 105 ILE A N 1
ATOM 753 C CA . ILE A 1 105 ? -3.675 -10.245 -1.325 1.00 80.94 105 ILE A CA 1
ATOM 754 C C . ILE A 1 105 ? -2.624 -10.095 -0.214 1.00 80.94 105 ILE A C 1
ATOM 756 O O . ILE A 1 105 ? -2.972 -9.707 0.904 1.00 80.94 105 ILE A O 1
ATOM 760 N N . PRO A 1 106 ? -1.338 -10.385 -0.478 1.00 80.69 106 PRO A N 1
ATOM 761 C CA . PRO A 1 106 ? -0.300 -10.321 0.545 1.00 80.69 106 PRO A CA 1
ATOM 762 C C . PRO A 1 106 ? -0.001 -8.864 0.912 1.00 80.69 106 PRO A C 1
ATOM 764 O O . PRO A 1 106 ? 0.721 -8.164 0.200 1.00 80.69 106 PRO A O 1
ATOM 767 N N . ALA A 1 107 ? -0.571 -8.393 2.017 1.00 86.31 107 ALA A N 1
ATOM 768 C CA . ALA A 1 107 ? -0.413 -7.031 2.509 1.00 86.31 107 ALA A CA 1
ATOM 769 C C . ALA A 1 107 ? 0.634 -6.956 3.627 1.00 86.31 107 ALA A C 1
ATOM 771 O O . ALA A 1 107 ? 0.704 -7.817 4.499 1.00 86.31 107 ALA A O 1
ATOM 772 N N . GLN A 1 108 ? 1.432 -5.895 3.627 1.00 87.38 108 GLN A N 1
ATOM 773 C CA . GLN A 1 108 ? 2.444 -5.601 4.633 1.00 87.38 108 GLN A CA 1
ATOM 774 C C . GLN A 1 108 ? 2.215 -4.198 5.180 1.00 87.38 108 GLN A C 1
ATOM 776 O O . GLN A 1 108 ? 2.129 -3.235 4.419 1.00 87.38 108 GLN A O 1
ATOM 781 N N . VAL A 1 109 ? 2.135 -4.075 6.502 1.00 87.25 109 VAL A N 1
ATOM 782 C CA . VAL A 1 109 ? 2.112 -2.774 7.171 1.00 87.25 109 VAL A CA 1
ATOM 783 C C . VAL A 1 109 ? 3.554 -2.347 7.431 1.00 87.25 109 VAL A C 1
ATOM 785 O O . VAL A 1 109 ? 4.277 -3.029 8.153 1.00 87.25 109 VAL A O 1
ATOM 788 N N . ILE A 1 110 ? 3.976 -1.233 6.840 1.00 81.50 110 ILE A N 1
ATOM 789 C CA . ILE A 1 110 ? 5.289 -0.621 7.053 1.00 81.50 110 ILE A CA 1
ATOM 790 C C . ILE A 1 110 ? 5.113 0.772 7.649 1.00 81.50 110 ILE A C 1
ATOM 792 O O . ILE A 1 110 ? 4.260 1.539 7.216 1.00 81.50 110 ILE A O 1
ATOM 796 N N . SER A 1 111 ? 5.923 1.115 8.636 1.00 76.50 111 SER A N 1
ATOM 797 C CA . SER A 1 111 ? 6.067 2.486 9.127 1.00 76.50 111 SER A CA 1
ATOM 798 C C . SER A 1 111 ? 7.283 3.141 8.456 1.00 76.50 111 SER A C 1
ATOM 800 O O . SER A 1 111 ? 8.252 2.423 8.189 1.00 76.50 111 SER A O 1
ATOM 802 N N . PRO A 1 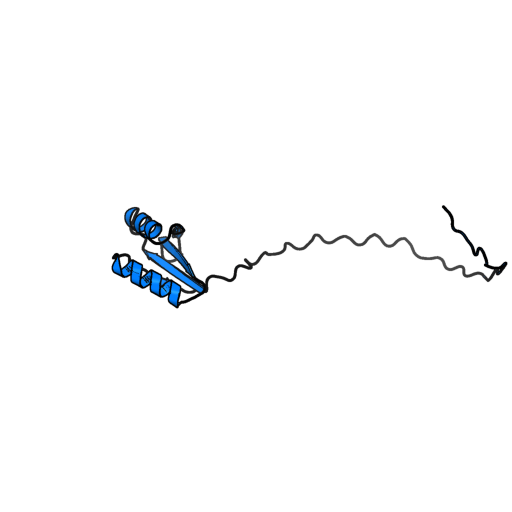112 ? 7.228 4.445 8.122 1.00 66.12 112 PRO A N 1
ATOM 803 C CA . PRO A 1 112 ? 8.335 5.159 7.485 1.00 66.12 112 PRO A CA 1
ATOM 804 C C . PRO A 1 112 ? 9.558 5.298 8.399 1.00 66.12 112 PRO A C 1
ATOM 806 O O . PRO A 1 112 ? 9.382 5.292 9.640 1.00 66.12 112 PRO A O 1
#

Radius of gyration: 35.33 Å; chains: 1; bounding box: 55×96×36 Å

Sequence (112 aa):
MRVAPPVANAQPPQPLSRNSAPSAPPAAPPAVAPPAPITQAPLQAAPSYYVVTDYSGASSLESARGAVGDAYVRNFSSGTRIQMGAFSQESSARNLQQQLESQGIPAQVISP

Secondary structure (DSSP, 8-state):
------------------------PPPPPP--PPPP-------S---SEEEEEE--SHHHHHHHHHH-TT-EEEEETTEEEEEEEEESSHHHHHHHHHHHHHTT--EEEE--

Foldseek 3Di:
DDDDDDDPDDDDDDDDDDDDDPDDDDDDPPDPDPPDPPPCPPPDPFLQKWKKFADPDPVLQVLLCVLAVPWDWDQDPVGIIIGSDGHNDPVVSVVSCVVCVVVVTRIDIDGD